Protein AF-A0A9D1SIX8-F1 (afdb_monomer_lite)

pLDDT: mean 79.64, std 12.66, range [44.97, 94.12]

Foldseek 3Di:
DDQVVVQVLVVDQDLVSSVVSCVVVQWDWDDDDDDVVVVQVVVQVVFFDYKDWDQHPVQKIKMKTWGQDDPPQNQKIKIKIWIWHDDDPDTHTPDITMIMHGHD

Secondary structure (DSSP, 8-state):
--HHHHHHHTTSSSHHHHHHHHHHTTPEE----SHHHHHHHHHHHHTEEEEEEEE-TTSEEEEEEEEEPPTT-TTEEEEEEEEEEEETTEEEEEEEEEEEEE--

Organism: NCBI:txid2840747

Sequence (104 aa):
MKTFALKKLNSAKTADGVEADLEAAGFVPFEESGEEGLSLMTIFKSREKHTSFRHKTDGAYVKLQCFTSPEGAEGSEFIALSAEKRSGRTRVPLYCKMYRKNIE

Radius of gyration: 13.53 Å; chains: 1; bounding box: 31×30×33 Å

Structure (mmCIF, N/CA/C/O backbone):
data_AF-A0A9D1SIX8-F1
#
_entry.id   AF-A0A9D1SIX8-F1
#
loop_
_atom_site.group_PDB
_atom_site.id
_atom_site.type_symbol
_atom_site.label_atom_id
_atom_site.label_alt_id
_atom_site.label_comp_id
_atom_site.label_asym_id
_atom_site.label_entity_id
_atom_site.label_seq_id
_atom_site.pdbx_PDB_ins_code
_atom_site.Cartn_x
_atom_site.Cartn_y
_atom_site.Cartn_z
_atom_site.occupancy
_atom_site.B_iso_or_equiv
_atom_site.auth_seq_id
_atom_site.auth_comp_id
_atom_site.auth_asym_id
_atom_site.auth_atom_id
_atom_site.pdbx_PDB_model_num
ATOM 1 N N . MET A 1 1 ? -0.354 4.263 11.704 1.00 74.50 1 MET A N 1
ATOM 2 C CA . MET A 1 1 ? 0.279 2.925 11.632 1.00 74.50 1 MET A CA 1
ATOM 3 C C . MET A 1 1 ? 1.771 2.978 11.979 1.00 74.50 1 MET A C 1
ATOM 5 O O . MET A 1 1 ? 2.381 4.003 11.725 1.00 74.50 1 MET A O 1
ATOM 9 N N . LYS A 1 2 ? 2.387 1.916 12.533 1.00 77.19 2 LYS A N 1
ATOM 10 C CA . LYS A 1 2 ? 3.858 1.817 12.748 1.00 77.19 2 LYS A CA 1
ATOM 11 C C . LYS A 1 2 ? 4.574 1.242 11.511 1.00 77.19 2 LYS A C 1
ATOM 13 O O . LYS A 1 2 ? 3.998 0.422 10.799 1.00 77.19 2 LYS A O 1
ATOM 18 N N . THR A 1 3 ? 5.859 1.561 11.313 1.00 76.69 3 THR A N 1
ATOM 19 C CA . THR A 1 3 ? 6.684 1.086 10.174 1.00 76.69 3 THR A CA 1
ATOM 20 C C . THR A 1 3 ? 6.633 -0.429 9.939 1.00 76.69 3 THR A C 1
ATOM 22 O O . THR A 1 3 ? 6.652 -0.875 8.794 1.00 76.69 3 THR A O 1
ATOM 25 N N . PHE A 1 4 ? 6.570 -1.243 10.999 1.00 82.75 4 PHE A N 1
ATOM 26 C CA . PHE A 1 4 ? 6.532 -2.706 10.874 1.00 82.75 4 PHE A CA 1
ATOM 27 C C . PHE A 1 4 ? 5.265 -3.208 10.165 1.00 82.75 4 PHE A C 1
ATOM 29 O O . PHE A 1 4 ? 5.359 -4.022 9.249 1.00 82.75 4 PHE A O 1
ATOM 36 N N . ALA A 1 5 ? 4.094 -2.679 10.531 1.00 85.69 5 ALA A N 1
ATOM 37 C CA . ALA A 1 5 ? 2.833 -3.033 9.884 1.00 85.69 5 ALA A CA 1
ATOM 38 C C . ALA A 1 5 ? 2.839 -2.623 8.400 1.00 85.69 5 ALA A C 1
ATOM 40 O O . ALA A 1 5 ? 2.481 -3.419 7.539 1.00 85.69 5 ALA A O 1
ATOM 41 N N . LEU A 1 6 ? 3.394 -1.450 8.083 1.00 86.94 6 LEU A N 1
ATOM 42 C CA . LEU A 1 6 ? 3.554 -0.984 6.702 1.00 86.94 6 LEU A CA 1
ATOM 43 C C . LEU A 1 6 ? 4.509 -1.870 5.876 1.00 86.94 6 LEU A C 1
ATOM 45 O O . LEU A 1 6 ? 4.307 -2.094 4.684 1.00 86.94 6 LEU A O 1
ATOM 49 N N . LYS A 1 7 ? 5.562 -2.415 6.500 1.00 87.94 7 LYS A N 1
ATOM 50 C CA . LYS A 1 7 ? 6.454 -3.398 5.861 1.00 87.94 7 LYS A CA 1
ATOM 51 C C . LYS A 1 7 ? 5.768 -4.73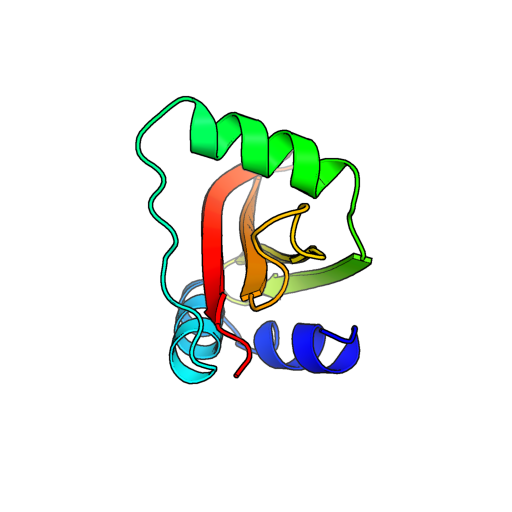8 5.608 1.00 87.94 7 LYS A C 1
ATOM 53 O O . LYS A 1 7 ? 6.128 -5.386 4.626 1.00 87.94 7 LYS A O 1
ATOM 58 N N . LYS A 1 8 ? 4.834 -5.143 6.475 1.00 90.69 8 LYS A N 1
ATOM 59 C CA . LYS A 1 8 ? 4.024 -6.355 6.302 1.00 90.69 8 LYS A CA 1
ATOM 60 C C . LYS A 1 8 ? 3.049 -6.193 5.132 1.00 90.69 8 LYS A C 1
ATOM 62 O O . LYS A 1 8 ? 3.016 -7.065 4.277 1.00 90.69 8 LYS A O 1
ATOM 67 N N . LEU A 1 9 ? 2.368 -5.051 5.039 1.00 91.44 9 LEU A N 1
ATOM 68 C CA . LEU A 1 9 ? 1.493 -4.723 3.904 1.00 91.44 9 LEU A CA 1
ATOM 69 C C . LEU A 1 9 ? 2.264 -4.645 2.577 1.00 91.44 9 LEU A C 1
ATOM 71 O O . LEU A 1 9 ? 1.784 -5.076 1.543 1.00 91.44 9 LEU A O 1
ATOM 75 N N . ASN A 1 10 ? 3.512 -4.163 2.589 1.00 92.56 10 ASN A N 1
ATOM 76 C CA . ASN A 1 10 ? 4.359 -4.149 1.389 1.00 92.56 10 ASN A CA 1
ATOM 77 C C . ASN A 1 10 ? 5.122 -5.480 1.171 1.00 92.56 10 ASN A C 1
ATOM 79 O O . ASN A 1 10 ? 6.176 -5.486 0.529 1.00 92.56 10 ASN A O 1
ATOM 83 N N . SER A 1 11 ? 4.679 -6.605 1.743 1.00 91.94 11 SER A N 1
ATOM 84 C CA . SER A 1 11 ? 5.436 -7.866 1.682 1.00 91.94 11 SER A CA 1
ATOM 85 C C . SER A 1 11 ? 5.168 -8.699 0.428 1.00 91.94 11 SER A C 1
ATOM 87 O O . SER A 1 11 ? 6.058 -9.455 0.030 1.00 91.94 11 SER A O 1
ATOM 89 N N . ALA A 1 12 ? 4.021 -8.502 -0.232 1.00 92.31 12 ALA A N 1
ATOM 90 C CA . ALA A 1 12 ? 3.660 -9.212 -1.453 1.00 92.31 12 ALA A CA 1
ATOM 91 C C . ALA A 1 12 ? 4.722 -9.106 -2.560 1.00 92.31 12 ALA A C 1
ATOM 93 O O . ALA A 1 12 ? 5.471 -8.127 -2.661 1.00 92.31 12 ALA A O 1
ATOM 94 N N . LYS A 1 13 ? 4.783 -10.131 -3.416 1.00 90.31 13 LYS A N 1
ATOM 95 C CA . LYS A 1 13 ? 5.777 -10.238 -4.497 1.00 90.31 13 LYS A CA 1
ATOM 96 C C . LYS A 1 13 ? 5.483 -9.330 -5.688 1.00 90.31 13 LYS A C 1
ATOM 98 O O . LYS A 1 13 ? 6.418 -9.043 -6.439 1.00 90.31 13 LYS A O 1
ATOM 103 N N . THR A 1 14 ? 4.233 -8.900 -5.845 1.00 91.38 14 THR A N 1
ATOM 104 C CA . THR A 1 14 ? 3.753 -8.061 -6.948 1.00 91.38 14 THR A CA 1
ATOM 105 C C . THR A 1 14 ? 3.103 -6.780 -6.439 1.00 91.38 14 THR A C 1
ATOM 107 O O . THR A 1 14 ? 2.753 -6.701 -5.262 1.00 91.38 14 THR A O 1
ATOM 110 N N . ALA A 1 15 ? 2.965 -5.768 -7.300 1.00 88.06 15 ALA A N 1
ATOM 111 C CA . ALA A 1 15 ? 2.231 -4.545 -6.958 1.00 88.06 15 ALA A CA 1
ATOM 112 C C . ALA A 1 15 ? 0.740 -4.816 -6.682 1.00 88.06 15 ALA A C 1
ATOM 114 O O . ALA A 1 15 ? 0.228 -4.384 -5.656 1.00 88.06 15 ALA A O 1
ATOM 115 N N . ASP A 1 16 ? 0.108 -5.636 -7.520 1.00 90.75 16 ASP A N 1
ATOM 116 C CA . ASP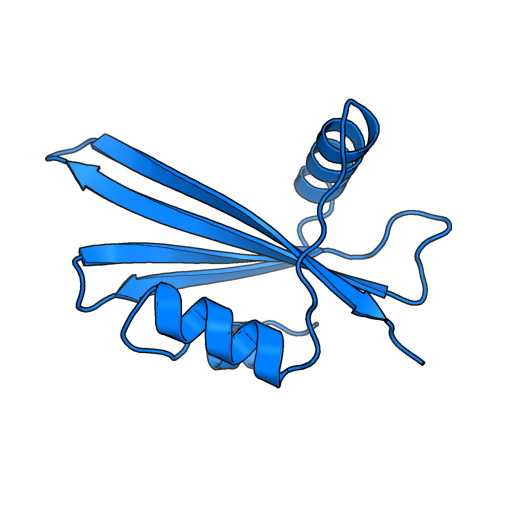 A 1 16 ? -1.278 -6.094 -7.353 1.00 90.75 16 ASP A CA 1
ATOM 117 C C . ASP A 1 16 ? -1.492 -6.852 -6.030 1.00 90.75 16 ASP A C 1
ATOM 119 O O . ASP A 1 16 ? -2.430 -6.588 -5.287 1.00 90.75 16 ASP A O 1
ATOM 123 N N . GLY A 1 17 ? -0.533 -7.699 -5.637 1.00 92.62 17 GLY A N 1
ATOM 124 C CA . GLY A 1 17 ? -0.592 -8.373 -4.341 1.00 92.62 17 GLY A CA 1
ATOM 125 C C . GLY A 1 17 ? -0.477 -7.416 -3.149 1.00 92.62 17 GLY A C 1
ATOM 126 O O . GLY A 1 17 ? -1.005 -7.715 -2.086 1.00 92.62 17 GLY A O 1
ATOM 127 N N . VAL A 1 18 ? 0.191 -6.263 -3.303 1.00 91.88 18 VAL A N 1
ATOM 128 C CA . VAL A 1 18 ? 0.209 -5.227 -2.253 1.00 91.88 18 VAL A CA 1
ATOM 129 C C . VAL A 1 18 ? -1.154 -4.544 -2.145 1.00 91.88 18 VAL A C 1
ATOM 131 O O . VAL A 1 18 ? -1.552 -4.183 -1.042 1.00 91.88 18 VAL A O 1
ATOM 134 N N . GLU A 1 19 ? -1.871 -4.373 -3.256 1.00 92.31 19 GLU A N 1
ATOM 135 C CA . GLU A 1 19 ? -3.246 -3.854 -3.246 1.00 92.31 19 GLU A CA 1
ATOM 136 C C . GLU A 1 19 ? -4.181 -4.819 -2.522 1.00 92.31 19 GLU A C 1
ATOM 138 O O . GLU A 1 19 ? -4.831 -4.418 -1.559 1.00 92.31 19 GLU A O 1
ATOM 143 N N . ALA A 1 20 ? -4.119 -6.107 -2.863 1.00 92.94 20 ALA A N 1
ATOM 144 C CA . ALA A 1 20 ? -4.887 -7.136 -2.170 1.00 92.94 20 ALA A CA 1
ATOM 145 C C . ALA A 1 20 ? -4.566 -7.202 -0.660 1.00 92.94 20 ALA A C 1
ATOM 147 O O . ALA A 1 20 ? -5.473 -7.342 0.160 1.00 92.94 20 ALA A O 1
ATOM 148 N N . ASP A 1 21 ? -3.292 -7.058 -0.267 1.00 94.12 21 ASP A N 1
ATOM 149 C CA . ASP A 1 21 ? -2.881 -7.008 1.146 1.00 94.12 21 ASP A CA 1
ATOM 150 C C . ASP A 1 21 ? -3.462 -5.783 1.883 1.00 94.12 21 ASP A C 1
ATOM 152 O O . ASP A 1 21 ? -3.775 -5.868 3.075 1.00 94.12 21 ASP A O 1
ATOM 156 N N . LEU A 1 22 ? -3.600 -4.638 1.202 1.00 92.88 22 LEU A N 1
ATOM 157 C CA . LEU A 1 22 ? -4.242 -3.444 1.759 1.00 92.88 22 LEU A CA 1
ATOM 158 C C . LEU A 1 22 ? -5.742 -3.680 1.957 1.00 92.88 22 LEU A C 1
ATOM 160 O O . LEU A 1 22 ? -6.244 -3.479 3.066 1.00 92.88 22 LEU A O 1
ATOM 164 N N . GLU A 1 23 ? -6.432 -4.161 0.925 1.00 92.69 23 GLU A N 1
ATOM 165 C CA . GLU A 1 23 ? -7.867 -4.461 0.974 1.00 92.69 23 GLU A CA 1
ATOM 166 C C . GLU A 1 23 ? -8.188 -5.482 2.074 1.00 92.69 23 GLU A C 1
ATOM 168 O O . GLU A 1 23 ? -9.061 -5.248 2.913 1.00 92.69 23 GLU A O 1
ATOM 173 N N . ALA A 1 24 ? -7.403 -6.559 2.171 1.00 93.19 24 ALA A N 1
ATOM 174 C CA . ALA A 1 24 ? -7.532 -7.566 3.225 1.00 93.19 24 ALA A CA 1
ATOM 175 C C . ALA A 1 24 ? -7.273 -7.006 4.636 1.00 93.19 24 ALA A C 1
ATOM 177 O O . ALA A 1 24 ? -7.799 -7.520 5.625 1.00 93.19 24 ALA A O 1
ATOM 178 N N . ALA A 1 25 ? -6.476 -5.942 4.757 1.00 91.19 25 ALA A N 1
ATOM 179 C CA . ALA A 1 25 ? -6.252 -5.240 6.017 1.00 91.19 25 ALA A CA 1
ATOM 180 C C . ALA A 1 25 ? -7.366 -4.232 6.368 1.00 91.19 25 ALA A C 1
ATOM 182 O O . ALA A 1 25 ? -7.278 -3.576 7.416 1.00 91.19 25 ALA A O 1
ATOM 183 N N . GLY A 1 26 ? -8.408 -4.127 5.536 1.00 91.62 26 GLY A N 1
ATOM 184 C CA . GLY A 1 26 ? -9.558 -3.239 5.715 1.00 91.62 26 GLY A CA 1
ATOM 185 C C . GLY A 1 26 ? -9.336 -1.825 5.184 1.00 91.62 26 GLY A C 1
ATOM 186 O O . GLY A 1 26 ? -10.046 -0.906 5.586 1.00 91.62 26 GLY A O 1
ATOM 187 N N . PHE A 1 27 ? -8.325 -1.626 4.337 1.00 91.12 27 PHE A N 1
ATOM 188 C CA . PHE A 1 27 ? -8.135 -0.373 3.621 1.00 91.12 27 PHE A CA 1
ATOM 189 C C . PHE A 1 27 ? -8.999 -0.373 2.366 1.00 91.12 27 PHE A C 1
ATOM 191 O O . PHE A 1 27 ? -8.840 -1.231 1.506 1.00 91.12 27 PHE A O 1
ATOM 198 N N . VAL A 1 28 ? -9.887 0.606 2.244 1.00 89.94 28 VAL A N 1
ATOM 199 C CA . VAL A 1 28 ? -10.728 0.774 1.058 1.00 89.94 28 VAL A CA 1
ATOM 200 C C . VAL A 1 28 ? -10.129 1.836 0.139 1.00 89.94 28 VAL A C 1
ATOM 202 O O . VAL A 1 28 ? -9.572 2.817 0.652 1.00 89.94 28 VAL A O 1
ATOM 205 N N . PRO A 1 29 ? -10.209 1.663 -1.195 1.00 87.88 29 PRO A N 1
ATOM 206 C CA . PRO A 1 29 ? -9.829 2.702 -2.138 1.00 87.88 29 PRO A CA 1
ATOM 207 C C . PRO A 1 29 ? -10.522 4.013 -1.785 1.00 87.88 29 PRO A C 1
ATOM 209 O O . PRO A 1 29 ? -11.728 4.061 -1.543 1.00 87.88 29 PRO A O 1
ATOM 212 N N . PHE A 1 30 ? -9.735 5.075 -1.721 1.00 80.94 30 PHE A N 1
ATOM 213 C CA . PHE A 1 30 ? -10.226 6.408 -1.443 1.00 80.94 30 PHE A CA 1
ATOM 214 C C . PHE A 1 30 ? -10.244 7.185 -2.755 1.00 80.94 30 PHE A C 1
ATOM 216 O O . PHE A 1 30 ? -9.227 7.721 -3.199 1.00 80.94 30 PHE A O 1
ATOM 223 N N . GLU A 1 31 ? -11.403 7.159 -3.410 1.00 69.62 31 GLU A N 1
ATOM 224 C CA . GLU A 1 31 ? -11.673 7.926 -4.620 1.00 69.62 31 GLU A CA 1
ATOM 225 C C . GLU A 1 31 ? -12.153 9.323 -4.227 1.00 69.62 31 GLU A C 1
ATOM 227 O O . GLU A 1 31 ? -13.342 9.553 -4.020 1.00 69.62 31 GLU A O 1
ATOM 232 N N . GLU A 1 32 ? -11.234 10.276 -4.106 1.00 58.56 32 GLU A N 1
ATOM 233 C CA . GLU A 1 32 ? -11.636 11.679 -4.067 1.00 58.56 32 GLU A CA 1
ATOM 234 C C . GLU A 1 32 ? -11.796 12.212 -5.485 1.00 58.56 32 GLU A C 1
ATOM 236 O O . GLU A 1 32 ? -10.828 12.409 -6.222 1.00 58.56 32 GLU A O 1
ATOM 241 N N . SER A 1 33 ? -13.046 12.460 -5.868 1.00 44.97 33 SER A N 1
ATOM 242 C CA . SER A 1 33 ? -13.347 13.287 -7.029 1.00 44.97 33 SER A CA 1
ATOM 243 C C . SER A 1 33 ? -12.966 14.741 -6.722 1.00 44.97 33 SER A C 1
ATOM 245 O O . SER A 1 33 ? -13.640 15.395 -5.937 1.00 44.97 33 SER A O 1
ATOM 247 N N . GLY A 1 34 ? -11.916 15.269 -7.361 1.00 56.38 34 GLY A N 1
ATOM 248 C CA . GLY A 1 34 ? -11.664 16.718 -7.445 1.00 56.38 34 GLY A CA 1
ATOM 249 C C . GLY A 1 34 ? -10.575 17.306 -6.530 1.00 56.38 34 GLY A C 1
ATOM 250 O O . GLY A 1 34 ? -9.597 16.649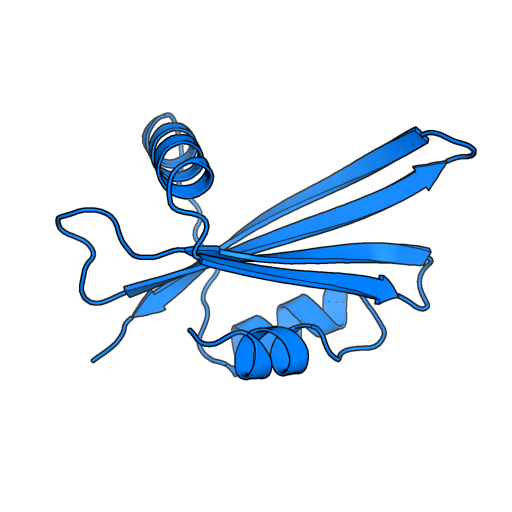 -6.172 1.00 56.38 34 GLY A O 1
ATOM 251 N N . GLU A 1 35 ? -10.710 18.605 -6.236 1.00 49.28 35 GLU A N 1
ATOM 252 C CA . GLU A 1 35 ? -9.709 19.478 -5.588 1.00 49.28 35 GLU A CA 1
ATOM 253 C C . GLU A 1 35 ? -9.422 19.119 -4.118 1.00 49.28 35 GLU A C 1
ATOM 255 O O . GLU A 1 35 ? -8.324 19.383 -3.611 1.00 49.28 35 GLU A O 1
ATOM 260 N N . GLU A 1 36 ? -10.370 18.463 -3.448 1.00 53.28 36 GLU A N 1
ATOM 261 C CA . GLU A 1 36 ? -10.221 17.972 -2.074 1.00 53.28 36 GLU A CA 1
ATOM 262 C C . GLU A 1 36 ? -9.168 16.851 -1.997 1.00 53.28 36 GLU A C 1
ATOM 264 O O . GLU A 1 36 ? -8.283 16.914 -1.141 1.00 53.28 36 GLU A O 1
ATOM 269 N N . GLY A 1 37 ? -9.115 15.958 -2.998 1.00 57.75 37 GLY A N 1
ATOM 270 C CA . GLY A 1 37 ? -8.131 14.870 -3.073 1.00 57.75 37 GLY A CA 1
ATOM 271 C C . GLY A 1 37 ? -6.703 15.344 -3.258 1.00 57.75 37 GLY A C 1
ATOM 272 O O . GLY A 1 37 ? -5.769 14.837 -2.634 1.00 57.75 37 GLY A O 1
ATOM 273 N N . LEU A 1 38 ? -6.518 16.385 -4.067 1.00 52.91 38 LEU 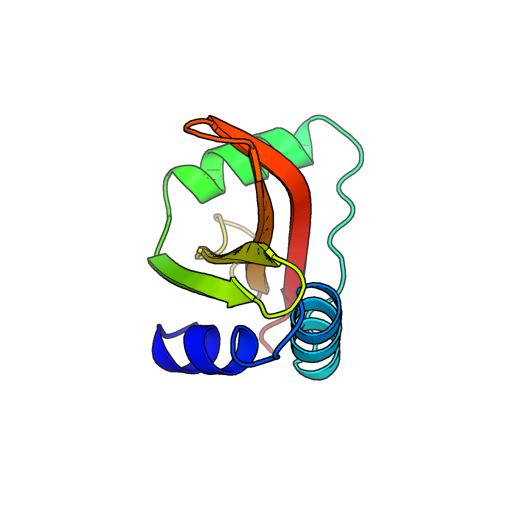A N 1
ATOM 274 C CA . LEU A 1 38 ? -5.227 17.050 -4.247 1.00 52.91 38 LEU A CA 1
ATOM 275 C C . LEU A 1 38 ? -4.800 17.827 -2.996 1.00 52.91 38 LEU A C 1
ATOM 277 O O . LEU A 1 38 ? -3.615 17.821 -2.638 1.00 52.91 38 LEU A O 1
ATOM 281 N N . SER A 1 39 ? -5.751 18.465 -2.314 1.00 57.91 39 SER A N 1
ATOM 282 C CA . SER A 1 39 ? -5.506 19.203 -1.073 1.00 57.91 39 SER A CA 1
ATOM 283 C C . SER A 1 39 ? -5.119 18.255 0.058 1.00 57.91 39 SER A C 1
ATOM 285 O O . SER A 1 39 ? -4.091 18.462 0.709 1.00 57.91 39 SER A O 1
ATOM 287 N N . LEU A 1 40 ? -5.844 17.147 0.217 1.00 60.88 40 LEU A N 1
ATOM 288 C CA . LEU A 1 40 ? -5.510 16.082 1.154 1.00 60.88 40 LEU A CA 1
ATOM 289 C C . LEU A 1 40 ? -4.150 15.470 0.824 1.00 60.88 40 LEU A C 1
ATOM 291 O O . LEU A 1 40 ? -3.307 15.357 1.708 1.00 60.88 40 LEU A O 1
ATOM 295 N N . MET A 1 41 ? -3.844 15.210 -0.448 1.00 59.78 41 MET A N 1
ATOM 296 C CA . MET A 1 41 ? -2.527 14.724 -0.876 1.00 59.78 41 MET A CA 1
ATOM 297 C C . MET A 1 41 ? -1.379 15.700 -0.573 1.00 59.78 41 MET A C 1
ATOM 299 O O . MET A 1 41 ? -0.267 15.272 -0.247 1.00 59.78 41 MET A O 1
ATOM 303 N N . THR A 1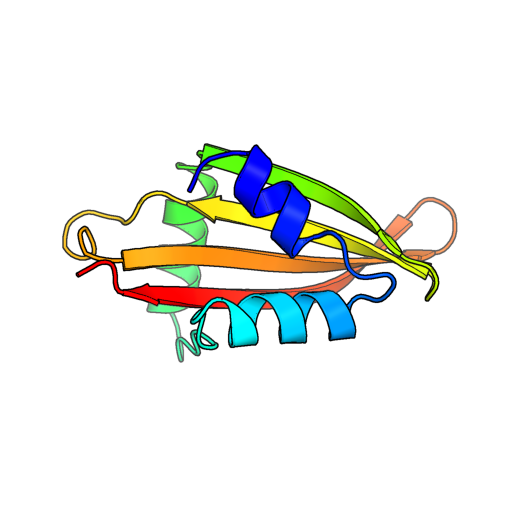 42 ? -1.641 17.005 -0.621 1.00 58.66 42 THR A N 1
ATOM 304 C CA . THR A 1 42 ? -0.674 18.059 -0.268 1.00 58.66 42 THR A CA 1
ATOM 305 C C . THR A 1 42 ? -0.467 18.155 1.248 1.00 58.66 42 THR A C 1
ATOM 307 O O . THR A 1 42 ? 0.672 18.233 1.722 1.00 58.66 42 THR A O 1
ATOM 310 N N . ILE A 1 43 ? -1.550 18.061 2.023 1.00 59.91 43 ILE A N 1
ATOM 311 C CA . ILE A 1 43 ? -1.517 18.006 3.492 1.00 59.91 43 ILE A CA 1
ATOM 312 C C . ILE A 1 43 ? -0.794 16.734 3.962 1.00 59.91 43 ILE A C 1
ATOM 314 O O . ILE A 1 43 ? 0.073 16.792 4.837 1.00 59.91 43 ILE A O 1
ATOM 318 N N . PHE A 1 44 ? -1.077 15.594 3.332 1.00 59.81 44 PHE A N 1
ATOM 319 C CA . PHE A 1 44 ? -0.456 14.307 3.625 1.00 59.81 44 PHE A CA 1
ATOM 320 C C . PHE A 1 44 ? 1.044 14.307 3.318 1.00 59.81 44 PHE A C 1
ATOM 322 O O . PHE A 1 44 ? 1.828 13.890 4.171 1.00 59.81 44 PHE A O 1
ATOM 329 N N . LYS A 1 45 ? 1.486 14.868 2.183 1.00 60.94 45 LYS A N 1
ATOM 330 C CA . LYS A 1 45 ? 2.924 15.045 1.891 1.00 60.94 45 LYS A CA 1
ATOM 331 C C . LYS A 1 45 ? 3.676 15.804 2.990 1.00 60.94 45 LYS A C 1
ATOM 333 O O . LYS A 1 45 ? 4.847 15.521 3.220 1.00 60.94 45 LYS A O 1
ATOM 338 N N . SER A 1 46 ? 3.009 16.727 3.682 1.00 57.47 46 SER A N 1
ATOM 339 C CA . SER A 1 46 ? 3.610 17.528 4.756 1.00 57.47 46 SER A CA 1
ATOM 340 C C . SER A 1 46 ? 3.635 16.811 6.115 1.00 57.47 46 SER A C 1
ATOM 342 O O . SER A 1 46 ? 4.382 17.210 7.004 1.00 57.47 46 SER A O 1
ATOM 344 N N . ARG A 1 47 ? 2.841 15.743 6.292 1.00 62.69 47 ARG A N 1
ATOM 345 C CA . ARG A 1 47 ? 2.690 14.978 7.547 1.00 62.69 47 ARG A CA 1
ATOM 346 C C . ARG A 1 47 ? 3.084 13.502 7.381 1.00 62.69 47 ARG A C 1
ATOM 348 O O . ARG A 1 47 ? 2.463 12.615 7.973 1.00 62.69 47 ARG A O 1
ATOM 355 N N . GLU A 1 48 ? 4.092 13.223 6.552 1.00 67.25 48 GLU A N 1
ATOM 356 C CA . GLU A 1 48 ? 4.585 11.862 6.313 1.00 67.25 48 GLU A CA 1
ATOM 357 C C . GLU A 1 48 ? 5.111 11.248 7.618 1.00 67.25 48 GLU A C 1
ATOM 359 O O . GLU A 1 48 ? 6.025 11.779 8.248 1.00 67.25 48 GLU A O 1
ATOM 364 N N . LYS A 1 49 ? 4.528 10.118 8.034 1.00 68.56 49 LYS A N 1
ATOM 365 C CA . LYS A 1 49 ? 4.875 9.487 9.314 1.00 68.56 49 LYS A CA 1
ATOM 366 C C . LYS A 1 49 ? 5.817 8.309 9.122 1.00 68.56 49 LYS A C 1
ATOM 368 O O . LYS A 1 49 ? 6.849 8.213 9.782 1.00 68.56 49 LYS A O 1
ATOM 373 N N . HIS A 1 50 ? 5.463 7.402 8.212 1.00 82.06 50 HIS A N 1
ATOM 374 C CA . HIS A 1 50 ? 6.260 6.217 7.915 1.00 82.06 50 HIS A CA 1
ATOM 375 C C . HIS A 1 50 ? 6.113 5.794 6.458 1.00 82.06 50 HIS A C 1
ATOM 377 O O . HIS A 1 50 ? 5.019 5.830 5.896 1.00 82.06 50 HIS A O 1
ATOM 383 N N . THR A 1 51 ? 7.211 5.289 5.903 1.00 84.81 51 THR A N 1
ATOM 384 C CA . THR A 1 51 ? 7.307 4.864 4.509 1.00 84.81 51 THR A CA 1
ATOM 385 C C . THR A 1 51 ? 7.913 3.464 4.413 1.00 84.81 51 THR A C 1
ATOM 387 O O . THR A 1 51 ? 8.788 3.088 5.194 1.00 84.81 51 THR A O 1
ATOM 390 N N . SER A 1 52 ? 7.450 2.678 3.442 1.00 85.69 52 SER A N 1
ATOM 391 C CA . SER A 1 52 ? 7.981 1.357 3.099 1.00 85.69 52 SER A CA 1
ATOM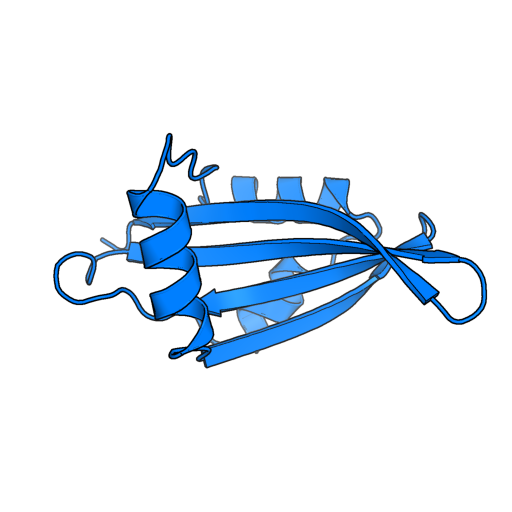 392 C C . SER A 1 52 ? 8.144 1.253 1.587 1.00 85.69 52 SER A C 1
ATOM 394 O O . SER A 1 52 ? 7.171 1.412 0.858 1.00 85.69 52 SER A O 1
ATOM 396 N N . PHE A 1 53 ? 9.352 0.967 1.106 1.00 88.25 53 PHE A N 1
ATOM 397 C CA . PHE A 1 53 ? 9.676 0.893 -0.321 1.00 88.25 53 PHE A CA 1
ATOM 398 C C . PHE A 1 53 ? 10.264 -0.478 -0.667 1.00 88.25 53 PHE A C 1
ATOM 400 O O . PHE A 1 53 ? 11.180 -0.933 0.021 1.00 88.25 53 PHE A O 1
ATOM 407 N N . ARG A 1 54 ? 9.763 -1.136 -1.721 1.00 89.56 54 ARG A N 1
ATOM 408 C CA . ARG A 1 54 ? 10.274 -2.435 -2.192 1.00 89.56 54 ARG A CA 1
ATOM 409 C C . ARG A 1 54 ? 10.222 -2.575 -3.707 1.00 89.56 54 ARG A C 1
ATOM 411 O O . ARG A 1 54 ? 9.253 -2.172 -4.339 1.00 89.56 54 ARG A O 1
ATOM 418 N N . HIS A 1 55 ? 11.239 -3.226 -4.262 1.00 90.31 55 HIS A N 1
ATOM 419 C CA . HIS A 1 55 ? 11.213 -3.731 -5.632 1.00 90.31 55 HIS A CA 1
ATOM 420 C C . HIS A 1 55 ? 10.458 -5.064 -5.681 1.00 90.31 55 HIS A C 1
ATOM 422 O O . HIS A 1 55 ? 10.634 -5.913 -4.802 1.00 90.31 55 HIS A O 1
ATOM 428 N N . LYS A 1 56 ? 9.606 -5.220 -6.687 1.00 90.12 56 LYS A N 1
ATOM 429 C CA . LYS A 1 56 ? 8.721 -6.363 -6.888 1.00 90.12 56 LYS A CA 1
ATOM 430 C C . LYS A 1 56 ? 9.227 -7.246 -8.016 1.00 90.12 56 LYS A C 1
ATOM 432 O O . LYS A 1 56 ? 10.018 -6.832 -8.858 1.00 90.12 56 LYS A O 1
ATOM 437 N N . THR A 1 57 ? 8.767 -8.490 -8.011 1.00 87.88 57 THR A N 1
ATOM 438 C CA . THR A 1 57 ? 9.168 -9.492 -9.009 1.00 87.88 57 THR A CA 1
ATOM 439 C C . THR A 1 57 ? 8.658 -9.167 -10.415 1.00 87.88 57 THR A C 1
ATOM 441 O O . THR A 1 57 ? 9.312 -9.537 -11.382 1.00 87.88 57 THR A O 1
ATOM 444 N N . ASP A 1 58 ? 7.567 -8.403 -10.535 1.00 86.38 58 ASP A N 1
ATOM 445 C CA . ASP A 1 58 ? 7.041 -7.885 -11.808 1.00 86.38 58 ASP A CA 1
ATOM 446 C C . ASP A 1 58 ? 7.802 -6.650 -12.347 1.00 86.38 58 ASP A C 1
ATOM 448 O O . ASP A 1 58 ? 7.446 -6.087 -13.386 1.00 86.38 58 ASP A O 1
ATOM 452 N N . GLY A 1 59 ? 8.862 -6.219 -11.654 1.00 84.81 59 GLY A N 1
ATOM 453 C CA . GLY A 1 59 ? 9.690 -5.075 -12.037 1.00 84.81 59 GLY A CA 1
ATOM 454 C C . GLY A 1 59 ? 9.167 -3.716 -11.561 1.00 84.81 59 GLY A C 1
ATOM 455 O O . GLY A 1 59 ? 9.812 -2.695 -11.816 1.00 84.81 59 GLY A O 1
ATOM 456 N N . ALA A 1 60 ? 8.026 -3.666 -10.865 1.00 88.75 60 ALA A N 1
ATOM 457 C CA . ALA A 1 60 ? 7.567 -2.454 -10.200 1.00 88.75 60 ALA A CA 1
ATOM 458 C C . ALA A 1 60 ? 8.369 -2.150 -8.926 1.00 88.75 60 ALA A C 1
ATOM 460 O O . ALA A 1 60 ? 8.770 -3.023 -8.157 1.00 88.75 60 ALA A O 1
ATOM 461 N N . TYR A 1 61 ? 8.550 -0.866 -8.659 1.00 90.69 61 TYR A N 1
ATOM 462 C CA . TYR A 1 61 ? 8.977 -0.327 -7.382 1.00 90.69 61 TYR A CA 1
ATOM 463 C C . TYR A 1 61 ? 7.746 0.206 -6.665 1.00 90.69 61 TYR A C 1
ATOM 465 O O . TYR A 1 61 ? 7.094 1.126 -7.150 1.00 90.69 61 TYR A O 1
ATOM 473 N N . VAL A 1 62 ? 7.432 -0.380 -5.516 1.00 90.88 62 VAL A N 1
ATOM 474 C CA . VAL A 1 62 ? 6.228 -0.069 -4.751 1.00 90.88 62 VAL A CA 1
ATOM 475 C C . VAL A 1 62 ? 6.592 0.663 -3.471 1.00 90.88 62 VAL A C 1
ATOM 477 O O . VAL A 1 62 ? 7.361 0.157 -2.644 1.00 90.88 62 VAL A O 1
ATOM 480 N N . LYS A 1 63 ? 5.997 1.838 -3.285 1.00 90.56 63 LYS A N 1
ATOM 481 C CA . LYS A 1 63 ? 6.086 2.660 -2.081 1.00 90.56 63 LYS A CA 1
ATOM 482 C C . LYS A 1 63 ? 4.726 2.678 -1.386 1.00 90.56 63 LYS A C 1
ATOM 484 O O . LYS A 1 63 ? 3.732 3.047 -1.997 1.00 90.56 63 LYS A O 1
ATOM 489 N N . LEU A 1 64 ? 4.705 2.321 -0.106 1.00 89.31 64 LEU A N 1
ATOM 490 C CA . LEU A 1 64 ? 3.599 2.620 0.798 1.00 89.31 64 LEU A CA 1
ATOM 491 C C . LEU A 1 64 ? 4.005 3.773 1.707 1.00 89.31 64 LEU A C 1
ATOM 493 O O . LEU A 1 64 ? 5.102 3.749 2.273 1.00 89.31 64 LEU A O 1
ATOM 497 N N . GLN A 1 65 ? 3.121 4.746 1.869 1.00 86.81 65 GLN A N 1
ATOM 498 C CA . GLN A 1 65 ? 3.290 5.879 2.775 1.00 86.81 65 GLN A CA 1
ATOM 499 C C . GLN A 1 65 ? 2.062 5.967 3.667 1.00 86.81 65 GLN A C 1
ATOM 501 O O . GLN A 1 65 ? 0.946 6.006 3.164 1.00 86.81 65 GLN A O 1
ATOM 506 N N . CYS A 1 66 ? 2.267 5.975 4.981 1.00 84.88 66 CYS A N 1
ATOM 507 C CA . CYS A 1 66 ? 1.195 6.163 5.950 1.00 84.88 66 CYS A CA 1
ATOM 508 C C . CYS A 1 66 ? 1.209 7.597 6.472 1.00 84.88 66 CYS A C 1
ATOM 510 O O . CYS A 1 66 ? 2.272 8.142 6.802 1.00 84.88 66 CYS A O 1
ATOM 512 N N . PHE A 1 67 ? 0.015 8.162 6.610 1.00 77.75 67 PHE A N 1
ATOM 513 C CA . PHE A 1 67 ? -0.189 9.517 7.089 1.00 77.75 67 PHE A CA 1
ATOM 514 C C . PHE A 1 67 ? -1.042 9.537 8.350 1.00 77.75 67 PHE A C 1
ATOM 516 O O . PHE A 1 67 ? -1.907 8.686 8.561 1.00 77.75 67 PHE A O 1
ATOM 523 N N . THR A 1 68 ? -0.776 10.522 9.202 1.00 66.94 68 THR A N 1
ATOM 524 C CA . THR A 1 68 ? -1.706 10.911 10.265 1.00 66.94 68 THR A CA 1
ATOM 525 C C . THR A 1 68 ? -2.844 11.707 9.656 1.00 66.94 68 THR A C 1
ATOM 527 O O . THR A 1 68 ? -2.598 12.579 8.821 1.00 66.94 68 THR A O 1
ATOM 530 N N . SER A 1 69 ? -4.066 11.419 10.091 1.00 64.88 69 SER A N 1
ATOM 531 C CA . SER A 1 69 ? -5.232 12.161 9.643 1.00 64.88 69 SER A CA 1
ATOM 532 C C . SER A 1 69 ? -5.093 13.664 9.872 1.00 64.88 69 SER A C 1
ATOM 534 O O . SER A 1 69 ? -4.533 14.087 10.891 1.00 64.88 69 SER A O 1
ATOM 536 N N . PRO A 1 70 ? -5.578 14.488 8.931 1.00 63.38 70 PRO A N 1
ATOM 537 C CA . PRO A 1 70 ? -5.807 15.898 9.195 1.00 63.38 70 PRO A CA 1
ATOM 538 C C . PRO A 1 70 ? -6.865 16.080 10.291 1.00 63.38 70 PRO A C 1
ATOM 540 O O . PRO A 1 70 ? -7.585 15.147 10.658 1.00 63.38 70 PRO A O 1
ATOM 543 N N . GLU A 1 71 ? -6.932 17.301 10.812 1.00 58.81 71 GLU A N 1
ATOM 544 C CA . GLU A 1 71 ? -7.955 17.725 11.770 1.00 58.81 71 GLU A CA 1
ATOM 545 C C . GLU A 1 71 ? -9.353 17.433 11.187 1.00 58.81 71 GLU A C 1
ATOM 547 O O . GLU A 1 71 ? -9.606 17.749 10.025 1.00 58.81 71 GLU A O 1
ATOM 552 N N . GLY A 1 72 ? -10.219 16.743 11.942 1.00 58.91 72 GLY A N 1
ATOM 553 C CA . GLY A 1 72 ? -11.539 16.289 11.468 1.00 58.91 72 GLY A CA 1
ATOM 554 C C . GLY A 1 72 ? -11.598 14.874 10.865 1.00 58.91 72 GLY A C 1
ATOM 555 O O . GLY A 1 72 ? -12.692 14.360 10.643 1.00 58.91 72 GLY A O 1
ATOM 556 N N . ALA A 1 73 ? -10.462 14.198 10.655 1.00 63.59 73 ALA A N 1
ATOM 557 C CA . ALA A 1 73 ? -10.411 12.802 10.188 1.00 63.59 73 ALA A CA 1
ATOM 558 C C . ALA A 1 73 ? -9.708 11.858 11.184 1.00 63.59 73 ALA A C 1
ATOM 560 O O . ALA A 1 73 ? -9.228 10.788 10.811 1.00 63.59 73 ALA A O 1
ATOM 561 N N . GLU A 1 74 ? -9.618 12.253 12.453 1.00 71.88 74 GLU A N 1
ATOM 562 C CA . GLU A 1 74 ? -8.816 11.602 13.503 1.00 71.88 74 GLU A CA 1
ATOM 563 C C . GLU A 1 74 ? -9.147 10.113 13.719 1.00 71.88 74 GLU A C 1
ATOM 565 O O . GLU A 1 74 ? -8.262 9.340 14.078 1.00 71.88 74 GLU A O 1
ATOM 570 N N . GLY A 1 75 ? -10.372 9.685 13.400 1.00 73.75 75 GLY A N 1
ATOM 571 C CA . GLY A 1 75 ? -10.803 8.280 13.397 1.00 73.75 75 GLY A CA 1
ATOM 572 C C . GLY A 1 75 ? -10.464 7.518 12.110 1.00 73.75 75 GLY A C 1
ATOM 573 O O . GLY A 1 75 ? -11.230 6.664 11.668 1.00 73.75 75 GLY A O 1
ATOM 574 N N . SER A 1 76 ? -9.385 7.860 11.407 1.00 78.88 76 SER A N 1
ATOM 575 C CA . SER A 1 76 ? -9.004 7.195 10.154 1.00 78.88 76 SER A CA 1
ATOM 576 C C . SER A 1 76 ? -7.490 7.053 9.996 1.00 78.88 76 SER A C 1
ATOM 578 O O . SER A 1 76 ? -6.706 7.827 10.529 1.00 78.88 76 SER A O 1
ATOM 580 N N . GLU A 1 77 ? -7.060 6.036 9.256 1.00 83.81 77 GLU A N 1
ATOM 581 C CA . GLU A 1 77 ? -5.703 5.890 8.740 1.00 83.81 77 GLU A CA 1
ATOM 582 C C . GLU A 1 77 ? -5.736 6.025 7.227 1.00 83.81 77 GLU A C 1
ATOM 584 O O . GLU A 1 77 ? -6.559 5.402 6.555 1.00 83.81 77 GLU A O 1
ATOM 589 N N . PHE A 1 78 ? -4.784 6.783 6.692 1.00 85.06 78 PHE A N 1
ATOM 590 C CA . PHE A 1 78 ? -4.600 6.924 5.256 1.00 85.06 78 PHE A CA 1
ATOM 591 C C . PHE A 1 78 ? -3.279 6.291 4.831 1.00 85.06 78 PHE A C 1
ATOM 593 O O . PHE A 1 78 ? -2.241 6.464 5.489 1.00 85.06 78 PHE A O 1
ATOM 600 N N . ILE A 1 79 ? -3.321 5.561 3.718 1.00 88.00 79 ILE A N 1
ATOM 601 C CA . ILE A 1 79 ? -2.149 5.000 3.052 1.00 88.00 79 ILE A CA 1
ATOM 602 C C . ILE A 1 79 ? -2.160 5.418 1.585 1.00 88.00 79 ILE A C 1
ATOM 604 O O . ILE A 1 79 ? -3.121 5.158 0.869 1.00 88.00 79 ILE A O 1
ATOM 608 N N . ALA A 1 80 ? -1.065 6.016 1.119 1.00 87.38 80 ALA A N 1
ATOM 609 C CA . ALA A 1 80 ? -0.797 6.136 -0.308 1.00 87.38 80 ALA A CA 1
ATOM 610 C C . ALA A 1 80 ? 0.038 4.945 -0.776 1.00 87.38 80 ALA A C 1
ATOM 612 O O . ALA A 1 80 ? 1.072 4.617 -0.183 1.00 87.38 80 ALA A O 1
ATOM 613 N N . LEU A 1 81 ? -0.410 4.333 -1.864 1.00 89.25 81 LEU A N 1
ATOM 614 C CA . LEU A 1 81 ? 0.309 3.332 -2.627 1.00 89.25 81 LEU A CA 1
ATOM 615 C C . LEU A 1 81 ? 0.775 3.963 -3.937 1.00 89.25 81 LEU A C 1
ATOM 617 O O . LEU A 1 81 ? -0.040 4.360 -4.767 1.00 89.25 81 LEU A O 1
ATOM 621 N N . SER A 1 82 ? 2.085 4.012 -4.146 1.00 88.19 82 SER A N 1
ATOM 622 C CA . SER A 1 82 ? 2.678 4.412 -5.421 1.00 88.19 82 SER A CA 1
ATOM 623 C C . SER A 1 82 ? 3.436 3.249 -6.037 1.00 88.19 82 SER A C 1
ATOM 625 O O . SER A 1 82 ? 4.236 2.598 -5.361 1.00 88.19 82 SER A O 1
ATOM 627 N N . ALA A 1 83 ? 3.216 3.021 -7.327 1.00 88.00 83 ALA A N 1
ATOM 628 C CA . ALA A 1 83 ? 3.983 2.077 -8.122 1.00 88.00 83 ALA A CA 1
ATOM 629 C C . ALA A 1 83 ? 4.710 2.823 -9.241 1.00 88.00 83 ALA A C 1
ATOM 631 O O . ALA A 1 83 ? 4.128 3.643 -9.948 1.00 88.00 83 ALA A O 1
ATOM 632 N N . GLU A 1 84 ? 5.991 2.525 -9.414 1.00 89.56 84 GLU A N 1
ATOM 633 C CA . GLU A 1 84 ? 6.846 3.107 -10.446 1.00 89.56 84 GLU A CA 1
ATOM 634 C C . GLU A 1 84 ? 7.570 1.986 -11.194 1.00 89.56 84 GLU A C 1
ATOM 636 O O . GLU A 1 84 ? 7.972 0.993 -10.591 1.00 89.56 84 GLU A O 1
ATOM 641 N N . LYS A 1 85 ? 7.813 2.142 -12.494 1.00 87.94 85 LYS A N 1
ATOM 642 C CA . LYS A 1 85 ? 8.747 1.285 -13.236 1.00 87.94 85 LYS A CA 1
ATOM 643 C C . LYS A 1 85 ? 10.030 2.035 -13.519 1.00 87.94 85 LYS A C 1
ATOM 645 O O . LYS A 1 85 ? 10.038 3.245 -13.736 1.00 87.94 85 LYS A O 1
ATOM 650 N N . ARG A 1 86 ? 11.141 1.309 -13.543 1.00 81.75 86 ARG A N 1
ATOM 651 C CA . ARG A 1 86 ? 12.419 1.879 -13.956 1.00 81.75 86 ARG A CA 1
ATOM 652 C C . ARG A 1 86 ? 12.599 1.678 -15.453 1.00 81.75 86 ARG A C 1
ATOM 654 O O . ARG A 1 86 ? 12.609 0.549 -15.928 1.00 81.75 86 ARG A O 1
ATOM 661 N N . SER A 1 87 ? 12.780 2.779 -16.171 1.00 77.75 87 SER A N 1
ATOM 662 C CA . SER A 1 87 ? 13.183 2.785 -17.575 1.00 77.75 87 SER A CA 1
ATOM 663 C C . SER A 1 87 ? 14.575 3.412 -17.658 1.00 77.75 87 SER A C 1
ATOM 665 O O . SER A 1 87 ? 14.747 4.628 -17.550 1.00 77.75 87 SER A O 1
ATOM 667 N N . GLY A 1 88 ? 15.608 2.566 -17.711 1.00 80.50 88 GLY A N 1
ATOM 668 C CA . GLY A 1 88 ? 17.009 2.995 -17.648 1.00 80.50 88 GLY A CA 1
ATOM 669 C C . GLY A 1 88 ? 17.376 3.685 -16.324 1.00 80.50 88 GLY A C 1
ATOM 670 O O . GLY A 1 88 ? 17.414 3.056 -15.259 1.00 80.50 88 GLY A O 1
ATOM 671 N N . ARG A 1 89 ? 17.693 4.987 -16.382 1.00 79.31 89 ARG A N 1
ATOM 672 C CA . ARG A 1 89 ? 17.985 5.825 -15.197 1.00 79.31 89 ARG A CA 1
ATOM 673 C C . ARG A 1 89 ? 16.755 6.550 -14.645 1.00 79.31 89 ARG A C 1
ATOM 675 O O . ARG A 1 89 ? 16.827 7.069 -13.535 1.00 79.31 89 ARG A O 1
ATOM 682 N N . THR A 1 90 ? 15.644 6.548 -15.375 1.00 77.38 90 THR A N 1
ATOM 683 C CA . THR A 1 90 ? 14.437 7.301 -15.025 1.00 77.38 90 THR A CA 1
ATOM 684 C C . THR A 1 90 ? 13.418 6.391 -14.346 1.00 77.38 90 THR A C 1
ATOM 686 O O . THR A 1 90 ? 13.276 5.217 -14.703 1.00 77.38 90 THR A O 1
ATOM 689 N N . ARG A 1 91 ? 12.701 6.925 -13.353 1.00 77.56 91 ARG A N 1
ATOM 690 C CA . ARG A 1 91 ? 11.515 6.281 -12.782 1.00 77.56 91 ARG A CA 1
ATOM 691 C C . ARG A 1 91 ? 10.282 6.848 -13.463 1.00 77.56 91 ARG A C 1
ATOM 693 O O . ARG A 1 91 ? 10.107 8.061 -13.505 1.00 77.56 91 ARG A O 1
ATOM 700 N N . VAL A 1 92 ? 9.476 5.965 -14.030 1.00 82.69 92 VAL A N 1
ATOM 701 C CA . VAL A 1 92 ? 8.209 6.298 -14.670 1.00 82.69 92 VAL A CA 1
ATOM 702 C C . VAL A 1 92 ? 7.103 5.899 -13.696 1.00 82.69 92 VAL A C 1
ATOM 704 O O . VAL A 1 92 ? 7.006 4.709 -13.372 1.00 82.69 92 VAL A O 1
ATOM 707 N N . PRO A 1 93 ? 6.298 6.846 -13.189 1.00 80.62 93 PRO A N 1
ATOM 708 C CA . PRO A 1 93 ? 5.175 6.508 -12.329 1.00 80.62 93 PRO A CA 1
ATOM 709 C C . PRO A 1 93 ? 4.161 5.682 -13.128 1.00 80.62 93 PRO A C 1
ATOM 711 O O . PRO A 1 93 ? 3.808 6.044 -14.247 1.00 80.62 93 PRO A O 1
ATOM 714 N N . LEU A 1 94 ? 3.718 4.560 -12.563 1.00 84.06 94 LEU A N 1
ATOM 715 C CA . LEU A 1 94 ? 2.622 3.768 -13.118 1.00 84.06 94 LEU A CA 1
ATOM 716 C C . LEU A 1 94 ? 1.288 4.280 -12.595 1.00 84.06 94 LEU A C 1
ATOM 718 O O . LEU A 1 94 ? 0.382 4.557 -13.371 1.00 84.06 94 LEU A O 1
ATOM 722 N N . TYR A 1 95 ? 1.180 4.403 -11.274 1.00 81.44 95 TYR A N 1
ATOM 723 C CA . TYR A 1 95 ? -0.006 4.915 -10.608 1.00 81.44 95 TYR A CA 1
ATOM 724 C C . TYR A 1 95 ? 0.316 5.361 -9.184 1.00 81.44 95 TYR A C 1
ATOM 726 O O . TYR A 1 95 ? 1.310 4.951 -8.575 1.00 81.44 95 TYR A O 1
ATOM 734 N N . CYS A 1 96 ? -0.577 6.184 -8.645 1.00 83.06 96 CYS A N 1
ATOM 735 C CA . CYS A 1 96 ? -0.648 6.508 -7.233 1.00 83.06 96 CYS A CA 1
ATOM 736 C C . CYS A 1 96 ? -2.111 6.401 -6.805 1.00 83.06 96 CYS A C 1
ATOM 738 O O . CYS A 1 96 ? -2.968 7.030 -7.418 1.00 83.06 96 CYS A O 1
ATOM 740 N N . LYS A 1 97 ? -2.389 5.594 -5.784 1.00 85.31 97 LYS A N 1
ATOM 741 C CA . LYS A 1 97 ? -3.727 5.379 -5.229 1.00 85.31 97 LYS A CA 1
ATOM 742 C C . LYS A 1 97 ? -3.711 5.697 -3.744 1.00 85.31 97 LYS A C 1
ATOM 744 O O . LYS A 1 97 ? -2.713 5.438 -3.068 1.00 85.31 97 LYS A O 1
ATOM 749 N N . MET A 1 98 ? -4.809 6.241 -3.242 1.00 85.44 98 MET A N 1
ATOM 750 C CA . MET A 1 98 ? -5.017 6.397 -1.811 1.00 85.44 98 MET A CA 1
ATOM 751 C C . MET A 1 98 ? -5.984 5.358 -1.298 1.00 85.44 98 MET A C 1
ATOM 753 O O . MET A 1 98 ? -6.911 4.946 -1.989 1.00 85.44 98 MET A O 1
ATOM 757 N N . TYR A 1 99 ? -5.757 4.979 -0.053 1.00 87.69 99 TYR A N 1
ATOM 758 C CA . TYR A 1 99 ? -6.619 4.098 0.685 1.00 87.69 99 TYR A CA 1
ATOM 759 C C . TYR A 1 99 ? -6.885 4.677 2.066 1.00 87.69 99 TYR A C 1
ATOM 761 O O . TYR A 1 99 ? -5.992 5.258 2.691 1.00 87.69 99 TYR A O 1
ATOM 769 N N . ARG A 1 100 ? -8.103 4.468 2.555 1.00 87.38 100 ARG A N 1
ATOM 770 C CA . ARG A 1 100 ? -8.540 4.870 3.888 1.00 87.38 100 ARG A CA 1
ATOM 771 C C . ARG A 1 100 ? -8.985 3.645 4.672 1.00 87.38 100 ARG A C 1
ATOM 773 O O . ARG A 1 100 ? -9.589 2.732 4.123 1.00 87.38 100 ARG A O 1
ATOM 780 N N . LYS A 1 101 ? -8.728 3.651 5.972 1.00 88.00 101 LYS A N 1
ATOM 781 C CA . LYS A 1 101 ? -9.300 2.711 6.933 1.00 88.00 101 LYS A CA 1
ATOM 782 C C . LYS A 1 101 ? -9.832 3.493 8.125 1.00 88.00 101 LYS A C 1
ATOM 784 O O . LYS A 1 101 ? -9.108 4.326 8.652 1.00 88.00 101 LYS A O 1
ATOM 789 N N . ASN A 1 102 ? -11.062 3.242 8.560 1.00 83.38 102 ASN A N 1
ATOM 790 C CA . ASN A 1 102 ? -11.564 3.845 9.797 1.00 83.38 102 ASN A CA 1
ATOM 791 C C . ASN A 1 102 ? -10.944 3.136 11.011 1.00 83.38 102 ASN A C 1
ATOM 793 O O . ASN A 1 102 ? -10.781 1.915 11.003 1.00 83.38 102 ASN A O 1
ATOM 797 N N . ILE A 1 103 ? -10.566 3.914 12.021 1.00 77.00 103 ILE A N 1
ATOM 798 C CA . ILE A 1 103 ? -10.119 3.423 13.324 1.00 77.00 103 ILE A CA 1
ATOM 799 C C . ILE A 1 103 ? -11.308 3.628 14.259 1.00 77.00 103 ILE A C 1
ATOM 801 O O . ILE A 1 103 ? -11.661 4.776 14.529 1.00 77.00 103 ILE A O 1
ATOM 805 N N . GLU A 1 104 ? -11.956 2.535 14.656 1.00 61.25 104 GLU A N 1
ATOM 806 C CA . GLU A 1 104 ? -12.966 2.535 15.725 1.00 61.25 104 GLU A CA 1
ATOM 807 C C . GLU A 1 104 ? -12.322 2.732 17.103 1.00 61.25 104 GLU A C 1
ATOM 809 O O . GLU A 1 104 ? -11.191 2.223 17.309 1.00 61.25 104 GLU A O 1
#